Protein AF-A0A2P6FIC3-F1 (afdb_monomer)

Secondary structure (DSSP, 8-state):
-----------------------SSSTTGGGS---PEEPPSS--HHHHHHHHHHHHTT--EEEE-SSSEEEE--TT-HHHHHHHHHHTT--TTSPPP--

Radius of gyration: 28.24 Å; Cα contacts (8 Å, |Δi|>4): 68; chains: 1; bounding box: 31×89×43 Å

Nearest PDB structures (foldseek):
  6f8y-assembly4_D  TM=7.654E-01  e=8.171E-02  Pyrococcus abyssi GE5
  3oei-assembly2_E  TM=5.221E-01  e=2.282E+00  Mycobacterium tuberculosis
  3d55-assembly1_B  TM=5.021E-01  e=2.443E+00  Mycobacterium tuberculosis
  5t7z-assembly1_A  TM=3.507E-01  e=1.861E+00  Sorangium cellulosum
  3cto-assembly1_A  TM=3.692E-01  e=2.132E+00  Mycobacterium tuberculosis

pLDDT: mean 72.04, std 27.29, range [26.2, 96.38]

Mean predicted aligned error: 14.73 Å

Solvent-accessible surface area (backbone atoms only — not comparable to full-atom values): 6871 Å² total; per-residue (Å²): 134,90,84,81,87,86,90,80,88,80,92,78,86,82,79,86,84,88,84,91,84,87,86,89,88,68,75,69,73,74,71,74,68,82,67,56,51,75,50,70,82,81,83,46,74,70,55,50,53,55,50,50,54,33,42,77,66,57,34,54,32,32,36,78,54,98,88,51,73,44,80,49,55,46,82,88,35,66,70,26,48,54,48,52,32,59,77,65,74,44,63,86,88,56,85,79,91,84,133

Structure (mmCIF, N/CA/C/O backbone):
data_AF-A0A2P6FIC3-F1
#
_entry.id   AF-A0A2P6FIC3-F1
#
loop_
_atom_site.group_PDB
_atom_site.id
_atom_site.type_symbol
_atom_site.label_atom_id
_atom_site.label_alt_id
_atom_site.label_comp_id
_atom_site.label_asym_id
_atom_site.label_entity_id
_atom_site.label_seq_id
_atom_site.pdbx_PDB_ins_code
_atom_site.Cartn_x
_atom_site.Cartn_y
_atom_site.Cartn_z
_atom_site.occupancy
_atom_site.B_iso_or_equiv
_atom_site.auth_seq_id
_atom_site.auth_comp_id
_atom_site.auth_asym_id
_atom_site.auth_atom_id
_atom_site.pdbx_PDB_model_num
ATOM 1 N N . MET A 1 1 ? -6.267 79.478 30.041 1.00 36.78 1 MET A N 1
ATOM 2 C CA . MET A 1 1 ? -6.857 78.371 29.260 1.00 36.78 1 MET A CA 1
ATOM 3 C C . MET A 1 1 ? -6.610 78.654 27.791 1.00 36.78 1 MET A C 1
ATOM 5 O O . MET A 1 1 ? -6.828 79.782 27.378 1.00 36.78 1 MET A O 1
ATOM 9 N N . ASN A 1 2 ? -6.102 77.640 27.088 1.00 29.53 2 ASN A N 1
ATOM 10 C CA . ASN A 1 2 ? -5.801 77.542 25.657 1.00 29.53 2 ASN A CA 1
ATOM 11 C C . ASN A 1 2 ? -4.890 78.597 25.021 1.00 29.53 2 ASN A C 1
ATOM 13 O O . ASN A 1 2 ? -5.314 79.676 24.623 1.00 29.53 2 ASN A O 1
ATOM 17 N N . CYS A 1 3 ? -3.635 78.184 24.838 1.00 28.53 3 CYS A N 1
ATOM 18 C CA . CYS A 1 3 ? -2.641 78.863 24.030 1.00 28.53 3 CYS A CA 1
ATOM 19 C C . CYS A 1 3 ? -2.143 77.922 22.925 1.00 28.53 3 CYS A C 1
ATOM 21 O O . CYS A 1 3 ? -1.537 76.897 23.228 1.00 28.53 3 CYS A O 1
ATOM 23 N N . LYS A 1 4 ? -2.309 78.415 21.693 1.00 34.06 4 LYS A N 1
ATOM 24 C CA . LYS A 1 4 ? -1.372 78.368 20.560 1.00 34.06 4 LYS A CA 1
ATOM 25 C C . LYS A 1 4 ? -1.478 77.225 19.540 1.00 34.06 4 LYS A C 1
ATOM 27 O O . LYS A 1 4 ? -0.993 76.117 19.735 1.00 34.06 4 LYS A O 1
ATOM 32 N N . ASP A 1 5 ? -2.036 77.640 18.402 1.00 34.69 5 ASP A N 1
ATOM 33 C CA . ASP A 1 5 ? -1.713 77.291 17.011 1.00 34.69 5 ASP A CA 1
ATOM 34 C C . ASP A 1 5 ? -0.188 77.341 16.690 1.00 34.69 5 ASP A C 1
ATOM 36 O O . ASP A 1 5 ? 0.601 77.787 17.526 1.00 34.69 5 ASP A O 1
ATOM 40 N N . PRO A 1 6 ? 0.244 77.161 15.422 1.00 48.88 6 PRO A N 1
ATOM 41 C CA . PRO A 1 6 ? 0.107 75.992 14.548 1.00 48.88 6 PRO A CA 1
ATOM 42 C C . PRO A 1 6 ? 1.474 75.609 13.910 1.00 48.88 6 PRO A C 1
ATOM 44 O O . PRO A 1 6 ? 2.401 76.414 13.857 1.00 48.88 6 PRO A O 1
ATOM 47 N N . GLY A 1 7 ? 1.578 74.420 13.306 1.00 27.30 7 GLY A N 1
ATOM 48 C CA . GLY A 1 7 ? 2.518 74.186 12.196 1.00 27.30 7 GLY A CA 1
ATOM 49 C C . GLY A 1 7 ? 3.598 73.107 12.367 1.00 27.30 7 GLY A C 1
ATOM 50 O O . GLY A 1 7 ? 4.177 72.932 13.433 1.00 27.30 7 GLY A O 1
ATOM 51 N N . GLY A 1 8 ? 3.894 72.454 11.233 1.00 26.20 8 GLY A N 1
ATOM 52 C CA . GLY A 1 8 ? 5.105 71.667 10.949 1.00 26.20 8 GLY A CA 1
ATOM 53 C C . GLY A 1 8 ? 4.857 70.156 10.809 1.00 26.20 8 GLY A C 1
ATOM 54 O O . GLY A 1 8 ? 4.579 69.516 11.809 1.00 26.20 8 GLY A O 1
ATOM 55 N N . LEU A 1 9 ? 4.763 69.591 9.588 1.00 28.61 9 LEU A N 1
ATOM 56 C CA . LEU A 1 9 ? 5.859 68.934 8.819 1.00 28.61 9 LEU A CA 1
ATOM 57 C C . LEU A 1 9 ? 6.293 67.594 9.479 1.00 28.61 9 LEU A C 1
ATOM 59 O O . LEU A 1 9 ? 6.596 67.595 10.658 1.00 28.61 9 LEU A O 1
ATOM 63 N N . SER A 1 10 ? 6.364 66.401 8.878 1.00 31.53 10 SER A N 1
ATOM 64 C CA . SER A 1 10 ? 6.531 65.910 7.503 1.00 31.53 10 SER A CA 1
ATOM 65 C C . SER A 1 10 ? 6.152 64.420 7.418 1.00 31.53 10 SER A C 1
ATOM 67 O O . SER A 1 10 ? 6.159 63.704 8.415 1.00 31.53 10 SER A O 1
ATOM 69 N N . LEU A 1 11 ? 5.932 63.978 6.177 1.00 28.88 11 LEU A N 1
ATOM 70 C CA . LEU A 1 11 ? 5.962 62.616 5.637 1.00 28.88 11 LEU A CA 1
ATOM 71 C C . LEU A 1 11 ? 6.758 61.563 6.443 1.00 28.88 11 LEU A C 1
ATOM 73 O O . LEU A 1 11 ? 7.963 61.699 6.632 1.00 28.88 11 LEU A O 1
ATOM 77 N N . SER A 1 12 ? 6.132 60.414 6.702 1.00 31.02 12 SER A N 1
ATOM 78 C CA . SER A 1 12 ? 6.503 59.149 6.039 1.00 31.02 12 SER A CA 1
ATOM 79 C C . SER A 1 12 ? 5.432 58.072 6.279 1.00 31.02 12 SER A C 1
ATOM 81 O O . SER A 1 12 ? 5.169 57.638 7.390 1.00 31.02 12 SER A O 1
ATOM 83 N N . THR A 1 13 ? 4.747 57.744 5.184 1.00 30.11 13 THR A N 1
ATOM 84 C CA . THR A 1 13 ? 4.152 56.450 4.806 1.00 30.11 13 THR A CA 1
ATOM 85 C C . THR A 1 13 ? 3.845 55.415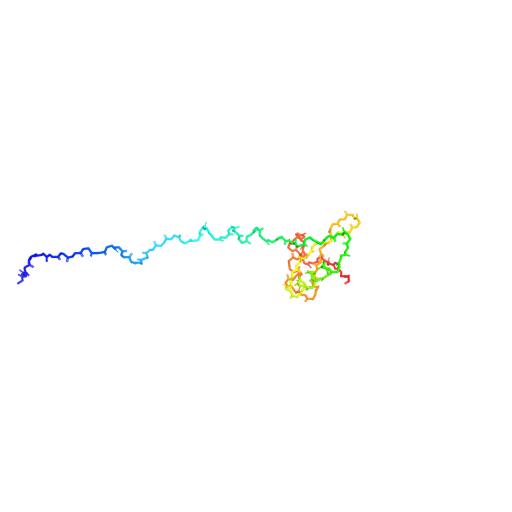 5.907 1.00 30.11 13 THR A C 1
ATOM 87 O O . THR A 1 13 ? 4.674 54.574 6.228 1.00 30.11 13 THR A O 1
ATOM 90 N N . ASN A 1 14 ? 2.582 55.445 6.350 1.00 31.06 14 ASN A N 1
ATOM 91 C CA . ASN A 1 14 ? 1.667 54.333 6.656 1.00 31.06 14 ASN A CA 1
ATOM 92 C C . ASN A 1 14 ? 2.201 53.112 7.433 1.00 31.06 14 ASN A C 1
ATOM 94 O O . ASN A 1 14 ? 2.509 52.075 6.856 1.00 31.06 14 ASN A O 1
ATOM 98 N N . ASN A 1 15 ? 2.171 53.265 8.757 1.00 32.97 15 ASN A N 1
ATOM 99 C CA . ASN A 1 15 ? 1.496 52.429 9.760 1.00 32.97 15 ASN A CA 1
ATOM 100 C C . ASN A 1 15 ? 1.436 50.909 9.551 1.00 32.97 15 ASN A C 1
ATOM 102 O O . ASN A 1 15 ? 0.642 50.373 8.775 1.00 32.97 15 ASN A O 1
ATOM 106 N N . GLU A 1 16 ? 2.191 50.248 10.420 1.00 31.73 16 GLU A N 1
ATOM 107 C CA . GLU A 1 16 ? 1.936 48.911 10.926 1.00 31.73 16 GLU A CA 1
ATOM 108 C C . GLU A 1 16 ? 0.597 48.820 11.694 1.00 31.73 16 GLU A C 1
ATOM 110 O O . GLU A 1 16 ? 0.103 49.786 12.272 1.00 31.73 16 GLU A O 1
ATOM 115 N N . GLU A 1 17 ? 0.102 47.582 11.729 1.00 30.53 17 GLU A N 1
ATOM 116 C CA . GLU A 1 17 ? -0.852 46.971 12.662 1.00 30.53 17 GLU A CA 1
ATOM 117 C C . GLU A 1 17 ? -2.381 47.149 12.508 1.00 30.53 17 GLU A C 1
ATOM 119 O O . GLU A 1 17 ? -3.005 48.120 12.923 1.00 30.53 17 GLU A O 1
ATOM 124 N N . LYS A 1 18 ? -2.952 45.992 12.119 1.00 27.92 18 LYS A N 1
ATOM 125 C CA . LYS A 1 18 ? -4.167 45.324 12.623 1.00 27.92 18 LYS A CA 1
ATOM 126 C C . LYS A 1 18 ? -5.531 45.828 12.127 1.00 27.92 18 LYS A C 1
ATOM 128 O O . LYS A 1 18 ? -6.042 46.848 12.560 1.00 27.92 18 LYS A O 1
ATOM 133 N N . VAL A 1 19 ? -6.220 44.976 11.357 1.00 34.62 19 VAL A N 1
ATOM 134 C CA . VAL A 1 19 ? -7.249 44.031 11.858 1.00 34.62 19 VAL A CA 1
ATOM 135 C C . VAL A 1 19 ? -8.003 43.389 10.667 1.00 34.62 19 VAL A C 1
ATOM 137 O O . VAL A 1 19 ? -8.505 44.079 9.790 1.00 34.62 19 VAL A O 1
ATOM 140 N N . GLN A 1 20 ? -8.133 42.057 10.733 1.00 33.34 20 GLN A N 1
ATOM 141 C CA . GLN A 1 20 ? -9.164 41.185 10.140 1.00 33.34 20 GLN A CA 1
ATOM 142 C C . GLN A 1 20 ? -9.124 40.796 8.651 1.00 33.34 20 GLN A C 1
ATOM 144 O O . GLN A 1 20 ? -9.519 41.546 7.767 1.00 33.34 20 GLN A O 1
ATOM 149 N N . GLY A 1 21 ? -8.824 39.515 8.411 1.00 31.86 21 GLY A N 1
ATOM 150 C CA . GLY A 1 21 ? -9.157 38.822 7.162 1.00 31.86 21 GLY A CA 1
ATOM 151 C C . GLY A 1 21 ? -8.330 37.565 6.912 1.00 31.86 21 GLY A C 1
ATOM 152 O O . GLY A 1 21 ? -7.869 37.355 5.796 1.00 31.86 21 GLY A O 1
ATOM 153 N N . ASP A 1 22 ? -8.059 36.778 7.953 1.00 38.50 22 ASP A N 1
ATOM 154 C CA . ASP A 1 22 ? -7.155 35.634 7.869 1.00 38.50 22 ASP A CA 1
ATOM 155 C C . ASP A 1 22 ? -7.803 34.418 7.174 1.00 38.50 22 ASP A C 1
ATOM 157 O O . ASP A 1 22 ? -8.987 34.122 7.357 1.00 38.50 22 ASP A O 1
ATOM 161 N N . SER A 1 23 ? -6.964 33.665 6.459 1.00 39.72 23 SER A N 1
ATOM 162 C CA . SER A 1 23 ? -7.126 32.249 6.093 1.00 39.72 23 SER A CA 1
ATOM 163 C C . SER A 1 23 ? -8.021 31.835 4.908 1.00 39.72 23 SER A C 1
ATOM 165 O O . SER A 1 23 ? -8.894 30.987 5.051 1.00 39.72 23 SER A O 1
ATOM 167 N N . MET A 1 24 ? -7.747 32.282 3.675 1.00 41.22 24 MET A N 1
ATOM 168 C CA . MET A 1 24 ? -8.359 31.627 2.493 1.00 41.22 24 MET A CA 1
ATOM 169 C C . MET A 1 24 ? -7.436 31.370 1.289 1.00 41.22 24 MET A C 1
ATOM 171 O O . MET A 1 24 ? -7.937 31.084 0.210 1.00 41.22 24 MET A O 1
ATOM 175 N N . ILE A 1 25 ? -6.099 31.397 1.417 1.00 46.31 25 ILE A N 1
ATOM 176 C CA . ILE A 1 25 ? -5.198 30.999 0.302 1.00 46.31 25 ILE A CA 1
ATOM 177 C C . ILE A 1 25 ? -3.923 30.278 0.792 1.00 46.31 25 ILE A C 1
ATOM 179 O O . ILE A 1 25 ? -2.821 30.553 0.337 1.00 46.31 25 ILE A O 1
ATOM 183 N N . SER A 1 26 ? -4.048 29.335 1.732 1.00 41.47 26 SER A N 1
ATOM 184 C CA . SER A 1 26 ? -2.926 28.437 2.098 1.00 41.47 26 SER A CA 1
ATOM 185 C C . SER A 1 26 ? -3.290 26.943 2.050 1.00 41.47 26 SER A C 1
ATOM 187 O O . SER A 1 26 ? -2.445 26.079 1.835 1.00 41.47 26 SER A O 1
ATOM 189 N N . ASN A 1 27 ? -4.582 26.606 2.111 1.00 43.22 27 ASN A N 1
ATOM 190 C CA . ASN A 1 27 ? -5.008 25.222 2.351 1.00 43.22 27 ASN A CA 1
ATOM 191 C C . ASN A 1 27 ? -5.251 24.381 1.085 1.00 43.22 27 ASN A C 1
ATOM 193 O O . ASN A 1 27 ? -5.557 23.197 1.200 1.00 43.22 27 ASN A O 1
ATOM 197 N N . LYS A 1 28 ? -5.137 24.951 -0.125 1.00 38.16 28 LYS A N 1
ATOM 198 C CA . LYS A 1 28 ? -5.420 24.201 -1.365 1.00 38.16 28 LYS A CA 1
ATOM 199 C C . LYS A 1 28 ? -4.187 23.497 -1.938 1.00 38.16 28 LYS A C 1
ATOM 201 O O . LYS A 1 28 ? -4.317 22.402 -2.473 1.00 38.16 28 LYS A O 1
ATOM 206 N N . THR A 1 29 ? -2.996 24.067 -1.762 1.00 33.22 29 THR A N 1
ATOM 207 C CA . THR A 1 29 ? -1.742 23.504 -2.296 1.00 33.22 29 THR A CA 1
ATOM 208 C C . THR A 1 29 ? -1.296 22.252 -1.532 1.00 33.22 29 THR A C 1
ATOM 210 O O . THR A 1 29 ? -0.734 21.336 -2.119 1.00 33.22 29 THR A O 1
ATOM 213 N N . VAL A 1 30 ? -1.640 22.140 -0.245 1.00 40.91 30 VAL A N 1
ATOM 214 C CA . VAL A 1 30 ? -1.244 21.004 0.613 1.00 40.91 30 VAL A CA 1
ATOM 215 C C . VAL A 1 30 ? -2.052 19.725 0.322 1.00 40.91 30 VAL A C 1
ATOM 217 O O . VAL A 1 30 ? -1.625 18.626 0.666 1.00 40.91 30 VAL A O 1
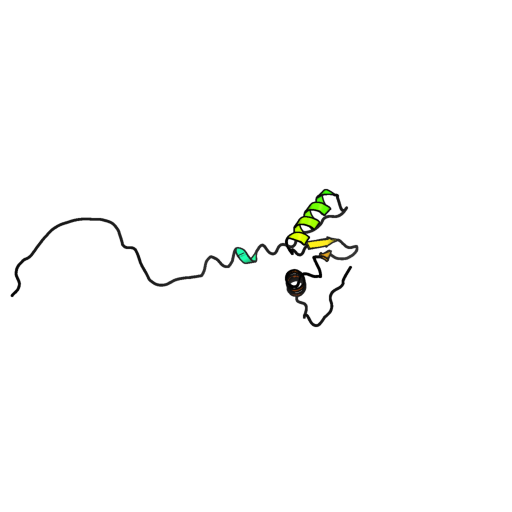ATOM 220 N N . LEU A 1 31 ? -3.202 19.831 -0.354 1.00 39.56 31 LEU A N 1
ATOM 221 C CA . LEU A 1 31 ? -4.107 18.697 -0.600 1.00 39.56 31 LEU A CA 1
ATOM 222 C C . LEU A 1 31 ? -3.905 18.007 -1.959 1.00 39.56 31 LEU A C 1
ATOM 224 O O . LEU A 1 31 ? -4.590 17.028 -2.244 1.00 39.56 31 LEU A O 1
A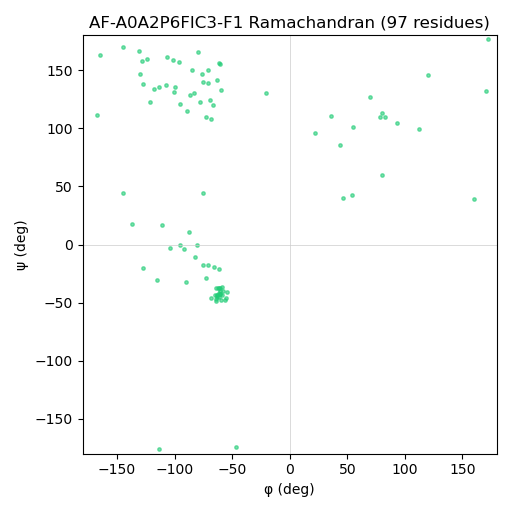TOM 228 N N . VAL A 1 32 ? -2.970 18.480 -2.790 1.00 43.69 32 VAL A N 1
ATOM 229 C CA . VAL A 1 32 ? -2.746 17.951 -4.153 1.00 43.69 32 VAL A CA 1
ATOM 230 C C . VAL A 1 32 ? -1.497 17.052 -4.247 1.00 43.69 32 VAL A C 1
ATOM 232 O O . VAL A 1 32 ? -1.259 16.413 -5.271 1.00 43.69 32 VAL A O 1
ATOM 235 N N . GLU A 1 33 ? -0.740 16.892 -3.156 1.00 42.62 33 GLU A N 1
ATOM 236 C CA . GLU A 1 33 ? 0.504 16.103 -3.136 1.00 42.62 33 GLU A CA 1
ATOM 237 C C . GLU A 1 33 ? 0.442 14.790 -2.333 1.00 42.62 33 GLU A C 1
ATOM 239 O O . GLU A 1 33 ? 1.472 14.171 -2.073 1.00 42.62 33 GLU A O 1
ATOM 244 N N . GLU A 1 34 ? -0.738 14.253 -1.997 1.00 52.84 34 GLU A N 1
ATOM 245 C CA . GLU A 1 34 ? -0.829 12.843 -1.565 1.00 52.84 34 GLU A CA 1
ATOM 246 C C . GLU A 1 34 ? -0.705 11.864 -2.757 1.00 52.84 34 GLU A C 1
ATOM 248 O O . GLU A 1 34 ? -1.428 10.878 -2.854 1.00 52.84 34 GLU A O 1
ATOM 253 N N . LYS A 1 35 ? 0.244 12.082 -3.674 1.00 52.38 35 LYS A N 1
ATOM 254 C CA . LYS A 1 35 ? 0.573 11.089 -4.705 1.00 52.38 35 LYS A CA 1
ATOM 255 C C . LYS A 1 35 ? 1.329 9.936 -4.046 1.00 52.38 35 LYS A C 1
ATOM 257 O O . LYS A 1 35 ? 2.469 10.097 -3.613 1.00 52.38 35 LYS A O 1
ATOM 262 N N . THR A 1 36 ? 0.701 8.767 -3.937 1.00 60.28 36 THR A N 1
ATOM 263 C CA . THR A 1 36 ? 1.425 7.526 -3.636 1.00 60.28 36 THR A CA 1
ATOM 264 C C . THR A 1 36 ? 2.457 7.296 -4.737 1.00 60.28 36 THR A C 1
ATOM 266 O O . THR A 1 36 ? 2.163 7.458 -5.921 1.00 60.28 36 THR A O 1
ATOM 269 N N . HIS A 1 37 ? 3.697 6.978 -4.363 1.00 73.56 37 HIS A N 1
ATOM 270 C CA . HIS A 1 37 ? 4.717 6.664 -5.362 1.00 73.56 37 HIS A CA 1
ATOM 271 C C . HIS A 1 37 ? 4.327 5.355 -6.055 1.00 73.56 37 HIS A C 1
ATOM 273 O O . HIS A 1 37 ? 4.141 4.334 -5.387 1.00 73.56 37 HIS A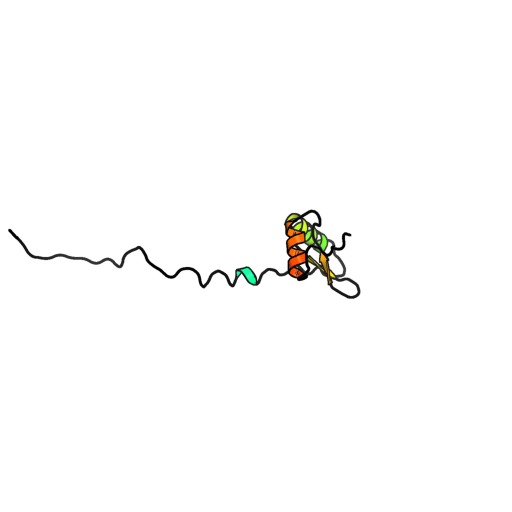 O 1
ATOM 279 N N . LEU A 1 38 ? 4.140 5.413 -7.376 1.00 77.81 38 LEU A N 1
ATOM 280 C CA . LEU A 1 38 ? 3.916 4.236 -8.206 1.00 77.81 38 LEU A CA 1
ATOM 281 C C . LEU A 1 38 ? 5.258 3.547 -8.433 1.00 77.81 38 LEU A C 1
ATOM 283 O O . LEU A 1 38 ? 6.203 4.149 -8.936 1.00 77.81 38 LEU A O 1
ATOM 287 N N . VAL A 1 39 ? 5.326 2.284 -8.044 1.00 86.44 39 VAL A N 1
ATOM 288 C CA . VAL A 1 39 ? 6.457 1.396 -8.277 1.00 86.44 39 VAL A CA 1
ATOM 289 C C . VAL A 1 39 ? 6.275 0.760 -9.656 1.00 86.44 39 VAL A C 1
ATOM 291 O O . VAL A 1 39 ? 5.202 0.243 -9.955 1.00 86.44 39 VAL A O 1
ATOM 294 N N . GLY A 1 40 ? 7.296 0.824 -10.510 1.00 83.88 40 GLY A N 1
ATOM 295 C CA . GLY A 1 40 ? 7.269 0.211 -11.842 1.00 83.88 40 GLY A CA 1
ATOM 296 C C . GLY A 1 40 ? 7.536 -1.300 -11.826 1.00 83.88 40 GLY A C 1
ATOM 297 O O . GLY A 1 40 ? 8.031 -1.842 -10.839 1.00 83.88 40 GLY A O 1
ATOM 298 N N . PHE A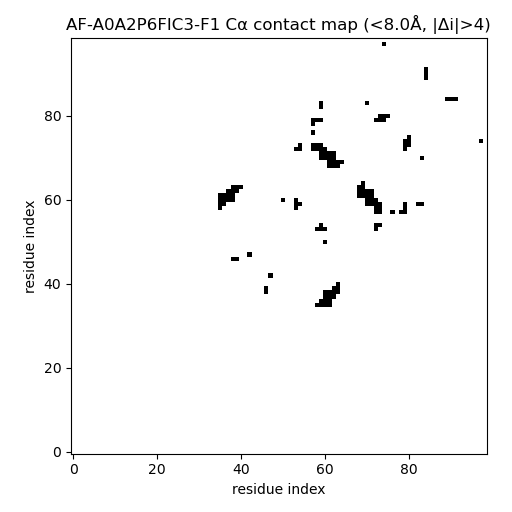 1 41 ? 7.236 -1.965 -12.946 1.00 84.56 41 PHE A N 1
ATOM 299 C CA . PHE A 1 41 ? 7.631 -3.346 -13.242 1.00 84.56 41 PHE A CA 1
ATOM 300 C C . PHE A 1 41 ? 8.327 -3.381 -14.619 1.00 84.56 41 PHE A C 1
ATOM 302 O O . PHE A 1 41 ? 7.835 -2.714 -15.531 1.00 84.56 41 PHE A O 1
ATOM 309 N N . PRO A 1 42 ? 9.434 -4.125 -14.809 1.00 87.12 42 PRO A N 1
ATOM 310 C CA . PRO A 1 42 ? 10.074 -5.040 -13.859 1.00 87.12 42 PRO A CA 1
ATOM 311 C C . PRO A 1 42 ? 10.761 -4.315 -12.695 1.00 87.12 42 PRO A C 1
ATOM 313 O O . PRO A 1 42 ? 11.225 -3.184 -12.835 1.00 87.12 42 PRO A O 1
ATOM 316 N N . PHE A 1 43 ? 10.819 -4.964 -11.530 1.00 86.50 43 PHE A N 1
ATOM 317 C CA . PHE A 1 43 ? 11.471 -4.385 -10.355 1.00 86.50 43 PHE A CA 1
ATOM 318 C C . PHE A 1 43 ? 12.989 -4.309 -10.564 1.00 86.50 43 PHE A C 1
ATOM 320 O O . PHE A 1 43 ? 13.637 -5.320 -10.833 1.00 86.50 43 PHE A O 1
ATOM 327 N N . SER A 1 44 ? 13.552 -3.107 -10.420 1.00 89.88 44 SER A N 1
ATOM 328 C CA . SER A 1 44 ? 14.992 -2.846 -10.505 1.00 89.88 44 SER A CA 1
ATOM 329 C C . SER A 1 44 ? 15.606 -2.566 -9.130 1.00 89.88 44 SER A C 1
ATOM 331 O O . SER A 1 44 ? 14.915 -2.184 -8.182 1.00 89.88 44 SER A O 1
ATOM 333 N N . THR A 1 45 ? 16.930 -2.685 -9.024 1.00 90.31 45 THR A N 1
ATOM 334 C CA . THR A 1 45 ? 17.676 -2.349 -7.798 1.00 90.31 45 THR A CA 1
ATOM 335 C C . THR A 1 45 ? 17.510 -0.880 -7.394 1.00 90.31 45 THR A C 1
ATOM 337 O O . THR A 1 45 ? 17.377 -0.571 -6.213 1.00 90.31 45 THR A O 1
ATOM 340 N N . GLU A 1 46 ? 17.452 0.034 -8.365 1.00 87.69 46 GLU A N 1
ATOM 341 C CA . GLU A 1 46 ? 17.185 1.457 -8.116 1.00 87.69 46 GLU A CA 1
ATOM 342 C C . GLU A 1 46 ? 15.818 1.659 -7.447 1.00 87.69 46 GLU A C 1
ATOM 344 O O . GLU A 1 46 ? 15.685 2.381 -6.455 1.00 87.69 46 GLU A O 1
ATOM 349 N N . THR A 1 47 ? 14.811 0.926 -7.925 1.00 89.56 47 THR A N 1
ATOM 350 C CA . THR A 1 47 ? 13.459 0.945 -7.363 1.00 89.56 47 THR A CA 1
ATOM 351 C C . THR A 1 47 ? 13.442 0.445 -5.915 1.00 89.56 47 THR A C 1
ATOM 353 O O . THR A 1 47 ? 12.736 1.005 -5.076 1.00 89.56 47 THR A O 1
ATOM 356 N N . ALA A 1 48 ? 14.257 -0.560 -5.579 1.00 90.94 48 ALA A N 1
ATOM 357 C CA . ALA A 1 48 ? 14.376 -1.055 -4.207 1.00 90.94 48 ALA A CA 1
ATOM 358 C C . ALA A 1 48 ? 14.896 0.024 -3.238 1.00 90.94 48 ALA A C 1
ATOM 360 O O . ALA A 1 48 ? 14.405 0.133 -2.110 1.00 90.94 48 ALA A O 1
ATOM 361 N N . SER A 1 49 ? 15.830 0.870 -3.685 1.00 91.19 49 SER A N 1
ATOM 362 C CA . SER A 1 49 ? 16.304 2.009 -2.889 1.00 91.19 49 SER A CA 1
ATOM 363 C C . SER A 1 49 ? 15.175 3.007 -2.620 1.00 91.19 49 SER A C 1
ATOM 365 O O . SER A 1 49 ? 14.970 3.413 -1.476 1.00 91.19 49 SER A O 1
ATOM 367 N N . LEU A 1 50 ? 14.381 3.345 -3.641 1.00 90.19 50 LEU A N 1
ATOM 368 C CA . LEU A 1 50 ? 13.226 4.240 -3.496 1.00 90.19 50 LEU A CA 1
ATOM 369 C C . LEU A 1 50 ? 12.185 3.687 -2.512 1.00 90.19 50 LEU A C 1
ATOM 371 O O . LEU A 1 50 ? 11.683 4.426 -1.661 1.00 90.19 50 LEU A O 1
ATOM 375 N N . ILE A 1 51 ? 11.890 2.385 -2.583 1.00 92.44 51 ILE A N 1
ATOM 376 C CA . ILE A 1 51 ? 10.968 1.713 -1.654 1.00 92.44 51 ILE A CA 1
ATOM 377 C C . ILE A 1 51 ? 11.520 1.756 -0.228 1.00 92.44 51 ILE A C 1
ATOM 379 O O . ILE A 1 51 ? 10.783 2.072 0.706 1.00 92.44 51 ILE A O 1
ATOM 383 N N . THR A 1 52 ? 12.816 1.503 -0.048 1.00 94.06 52 THR A N 1
ATOM 384 C CA . THR A 1 52 ? 13.471 1.561 1.266 1.00 94.06 52 THR A CA 1
ATOM 385 C C . THR A 1 52 ? 13.338 2.955 1.874 1.00 94.06 52 THR A C 1
ATOM 387 O O . THR A 1 52 ? 12.891 3.104 3.013 1.00 94.06 52 THR A O 1
ATOM 390 N N . THR A 1 53 ? 13.627 3.999 1.096 1.00 93.44 53 THR A N 1
ATOM 391 C CA . THR A 1 53 ? 13.430 5.387 1.524 1.00 93.44 53 THR A CA 1
ATOM 392 C C . THR A 1 53 ? 11.964 5.677 1.852 1.00 93.44 53 THR A C 1
ATOM 394 O O . THR A 1 53 ? 11.679 6.357 2.839 1.00 93.44 53 THR A O 1
ATOM 397 N N . ALA A 1 54 ? 11.011 5.157 1.076 1.00 91.88 54 ALA A N 1
ATOM 398 C CA . ALA A 1 54 ? 9.587 5.320 1.358 1.00 91.88 54 ALA A CA 1
ATOM 399 C C . ALA A 1 54 ? 9.181 4.658 2.688 1.00 91.88 54 ALA A C 1
ATOM 401 O O . ALA A 1 54 ? 8.468 5.277 3.481 1.00 91.88 54 ALA A O 1
ATOM 402 N N . LEU A 1 55 ? 9.673 3.447 2.964 1.00 93.62 55 LEU A N 1
ATOM 403 C CA . LEU A 1 55 ? 9.414 2.714 4.205 1.00 93.62 55 LEU A CA 1
ATOM 404 C C . LEU A 1 55 ? 9.986 3.437 5.429 1.00 93.62 55 LEU A C 1
ATOM 406 O O . LEU A 1 55 ? 9.265 3.627 6.411 1.00 93.62 55 LEU A O 1
ATOM 410 N N . LEU A 1 56 ? 11.239 3.900 5.349 1.00 94.88 56 LEU A N 1
ATOM 411 C CA . LEU A 1 56 ? 11.889 4.674 6.415 1.00 94.88 56 LEU A CA 1
ATOM 412 C C . LEU A 1 56 ? 11.121 5.963 6.732 1.00 94.88 56 LEU A C 1
ATOM 414 O O . LEU A 1 56 ? 10.977 6.342 7.891 1.00 94.88 56 LEU A O 1
ATOM 418 N N . ASN A 1 57 ? 10.553 6.598 5.707 1.00 94.38 57 ASN A N 1
ATOM 419 C CA . ASN A 1 57 ? 9.768 7.823 5.843 1.00 94.38 57 ASN A CA 1
ATOM 420 C C . ASN A 1 57 ? 8.275 7.586 6.136 1.00 94.38 57 ASN A C 1
ATOM 422 O O . ASN A 1 57 ? 7.484 8.529 6.054 1.00 94.38 57 ASN A O 1
ATOM 426 N N . GLN A 1 58 ? 7.869 6.352 6.461 1.00 95.38 58 GLN A N 1
ATOM 427 C CA . GLN A 1 58 ? 6.477 5.987 6.757 1.00 95.38 58 GLN A CA 1
ATOM 428 C C . GLN A 1 58 ? 5.496 6.397 5.641 1.00 95.38 58 GLN A C 1
ATOM 430 O O . GLN A 1 58 ? 4.413 6.930 5.902 1.00 95.38 58 GLN A O 1
ATOM 435 N N . ARG A 1 59 ? 5.887 6.185 4.380 1.00 93.81 59 ARG A N 1
ATOM 436 C CA . ARG A 1 59 ? 5.058 6.475 3.203 1.00 93.81 59 ARG A CA 1
ATOM 437 C C . ARG A 1 59 ? 4.321 5.226 2.718 1.00 93.81 59 ARG A C 1
ATOM 439 O O . ARG A 1 59 ? 4.741 4.098 2.964 1.00 93.81 59 ARG A O 1
ATOM 446 N N . VAL A 1 60 ? 3.222 5.462 2.001 1.00 95.00 60 VAL A N 1
ATOM 447 C CA . VAL A 1 60 ? 2.473 4.437 1.260 1.00 95.00 60 VAL A CA 1
ATOM 448 C C . VAL A 1 60 ? 2.873 4.517 -0.210 1.00 95.00 60 VAL A C 1
ATOM 450 O O . VAL A 1 60 ? 2.942 5.611 -0.775 1.00 95.00 60 VAL A O 1
ATOM 453 N N . PHE A 1 61 ? 3.106 3.369 -0.831 1.00 93.81 61 PHE A N 1
ATOM 454 C CA . PHE A 1 61 ? 3.400 3.236 -2.257 1.00 93.81 61 PHE A CA 1
ATOM 455 C C . PHE A 1 61 ? 2.404 2.281 -2.917 1.00 93.81 61 PHE A C 1
ATOM 457 O O . PHE A 1 61 ? 1.747 1.491 -2.239 1.00 93.81 61 PHE A O 1
ATOM 464 N N . ALA A 1 62 ? 2.268 2.373 -4.236 1.00 93.56 62 ALA A N 1
ATOM 465 C CA . ALA A 1 62 ? 1.443 1.468 -5.027 1.00 93.56 62 ALA A CA 1
ATOM 466 C C . ALA A 1 62 ? 2.332 0.629 -5.947 1.00 93.56 62 ALA A C 1
ATOM 468 O O . ALA A 1 62 ? 3.240 1.171 -6.565 1.00 93.56 62 ALA A O 1
ATOM 469 N N . PHE A 1 63 ? 2.083 -0.674 -6.045 1.00 91.56 63 PHE A N 1
ATOM 470 C CA . PHE A 1 63 ? 2.868 -1.593 -6.870 1.00 91.56 63 PHE A CA 1
ATOM 471 C C . PHE A 1 63 ? 1.955 -2.448 -7.758 1.00 91.56 63 PHE A C 1
ATOM 473 O O . PHE A 1 63 ? 0.831 -2.755 -7.349 1.00 91.56 63 PHE A O 1
ATOM 480 N N 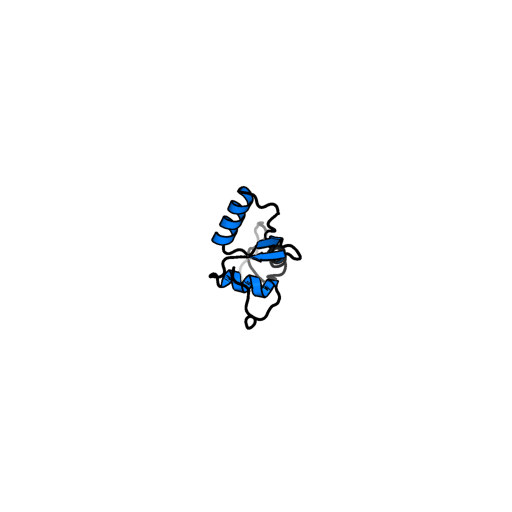. PRO A 1 64 ? 2.389 -2.809 -8.975 1.00 91.81 64 PRO A N 1
ATOM 481 C CA . PRO A 1 64 ? 1.582 -3.604 -9.886 1.00 91.81 64 PRO A CA 1
ATOM 482 C C . PRO A 1 64 ? 1.457 -5.045 -9.380 1.00 91.81 64 PRO A C 1
ATOM 484 O O . PRO A 1 64 ? 2.428 -5.640 -8.913 1.00 91.81 64 PRO A O 1
ATOM 487 N N . THR A 1 65 ? 0.256 -5.607 -9.495 1.00 91.69 65 THR A N 1
ATOM 488 C CA . THR A 1 65 ? 0.005 -7.058 -9.465 1.00 91.69 65 THR A CA 1
ATOM 489 C C . THR A 1 65 ? -0.496 -7.497 -10.845 1.00 91.69 65 THR A C 1
ATOM 491 O O . THR A 1 65 ? -0.553 -6.675 -11.758 1.00 91.69 65 THR A O 1
ATOM 494 N N . GLU A 1 66 ? -0.868 -8.768 -11.018 1.00 93.69 66 GLU A N 1
ATOM 495 C CA . GLU A 1 66 ? -1.393 -9.266 -12.300 1.00 93.69 66 GLU A CA 1
ATOM 496 C C . GLU A 1 66 ? -2.650 -8.507 -12.761 1.00 93.69 66 GLU A C 1
ATOM 498 O O . GLU A 1 66 ? -2.786 -8.194 -13.940 1.00 93.69 66 GLU A O 1
ATOM 503 N N . THR A 1 67 ? -3.559 -8.181 -11.835 1.00 92.50 67 THR A N 1
ATOM 504 C CA . THR A 1 67 ? -4.888 -7.640 -12.178 1.00 92.50 67 THR A CA 1
ATOM 505 C C . THR A 1 67 ? -5.128 -6.214 -11.695 1.00 92.50 67 THR A C 1
ATOM 507 O O . THR A 1 67 ? -5.853 -5.463 -12.343 1.00 92.50 67 THR A O 1
ATOM 510 N N . PHE A 1 68 ? -4.522 -5.802 -10.580 1.00 91.62 68 PHE A N 1
ATOM 511 C CA . PHE A 1 68 ? -4.718 -4.468 -10.001 1.00 91.62 68 PHE A CA 1
ATOM 512 C C . PHE A 1 68 ? -3.440 -3.929 -9.356 1.00 91.62 68 PHE A C 1
ATOM 514 O O . PHE A 1 68 ? -2.472 -4.654 -9.149 1.00 91.62 68 PHE A O 1
ATOM 521 N N . TYR A 1 69 ? -3.430 -2.656 -8.974 1.00 90.88 69 TYR A N 1
ATOM 522 C CA . TYR A 1 69 ? -2.355 -2.127 -8.137 1.00 90.88 69 TYR A CA 1
ATOM 523 C C . TYR A 1 69 ? -2.627 -2.425 -6.660 1.00 90.88 69 TYR A C 1
ATOM 525 O O . TYR A 1 69 ? -3.713 -2.158 -6.140 1.00 90.88 69 TYR A O 1
ATOM 533 N N . GLY A 1 70 ? -1.621 -2.965 -5.978 1.00 92.69 70 GLY A N 1
ATOM 534 C CA . GLY A 1 70 ? -1.596 -3.112 -4.529 1.00 92.69 70 GLY A CA 1
ATOM 535 C C . GLY A 1 70 ? -1.091 -1.838 -3.858 1.00 92.69 70 GLY A C 1
ATOM 536 O O . GLY A 1 70 ? -0.280 -1.116 -4.430 1.00 92.69 70 GLY A O 1
ATOM 537 N N . LEU A 1 71 ? -1.548 -1.568 -2.634 1.00 94.88 71 LEU A N 1
ATOM 538 C CA . LEU A 1 71 ? -0.967 -0.542 -1.762 1.00 94.88 71 LEU A CA 1
ATOM 539 C C . LEU A 1 71 ? -0.064 -1.218 -0.732 1.00 94.88 71 LEU A C 1
ATOM 541 O O . LEU A 1 71 ? -0.491 -2.170 -0.081 1.00 94.88 71 LEU A O 1
ATOM 545 N N . GLY A 1 72 ? 1.152 -0.705 -0.576 1.00 93.56 72 GLY A N 1
ATOM 546 C CA . GLY A 1 72 ? 2.171 -1.215 0.336 1.00 93.56 72 GLY A CA 1
ATOM 547 C C . GLY A 1 72 ? 2.749 -0.127 1.239 1.00 93.56 72 GLY A C 1
ATOM 548 O O . GLY A 1 72 ? 2.683 1.068 0.942 1.00 93.56 72 GLY A O 1
ATOM 549 N N . GLY A 1 73 ? 3.306 -0.556 2.367 1.00 95.25 73 GLY A N 1
ATOM 550 C CA . GLY A 1 73 ? 3.949 0.298 3.360 1.00 95.25 73 GLY A CA 1
ATOM 551 C C . GLY A 1 73 ? 4.306 -0.496 4.618 1.00 95.25 73 GLY A C 1
ATOM 552 O O . GLY A 1 73 ? 3.988 -1.679 4.722 1.00 95.25 73 GLY A O 1
ATOM 553 N N . ASN A 1 74 ? 4.955 0.150 5.589 1.00 95.69 74 ASN A N 1
ATOM 554 C CA . ASN A 1 74 ? 5.286 -0.492 6.862 1.00 95.69 74 ASN A CA 1
ATOM 555 C C . ASN A 1 74 ? 4.013 -0.773 7.686 1.00 95.69 74 ASN A C 1
ATOM 557 O O . ASN A 1 74 ? 3.42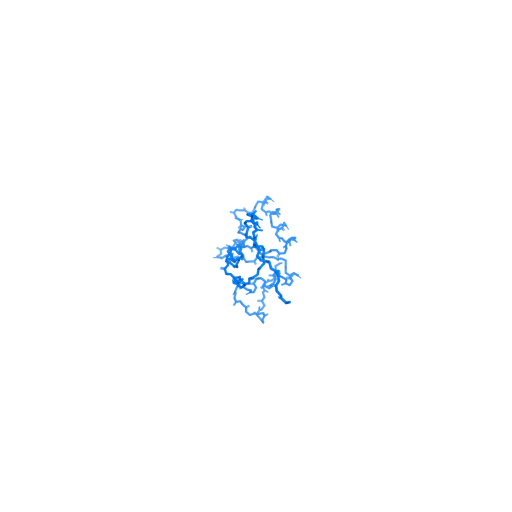3 0.151 8.247 1.00 95.69 74 ASN A O 1
ATOM 561 N N . ALA A 1 75 ? 3.627 -2.046 7.798 1.00 94.50 75 ALA A N 1
ATOM 562 C CA . ALA A 1 75 ? 2.428 -2.478 8.516 1.00 94.50 75 ALA A CA 1
ATOM 563 C C . ALA A 1 75 ? 2.477 -2.238 10.036 1.00 94.50 75 ALA A C 1
ATOM 565 O O . ALA A 1 75 ? 1.431 -2.186 10.677 1.00 94.50 75 ALA A O 1
ATOM 566 N N . LEU A 1 76 ? 3.669 -2.056 10.615 1.00 95.06 76 LEU A N 1
ATOM 567 C CA . LEU A 1 76 ? 3.840 -1.746 12.038 1.00 95.06 76 LEU A CA 1
ATOM 568 C C . LEU A 1 76 ? 3.652 -0.252 12.343 1.00 95.06 76 LEU A C 1
ATOM 570 O O . LEU A 1 76 ? 3.575 0.146 13.502 1.00 95.06 76 LEU A O 1
ATOM 574 N N . SER A 1 77 ? 3.579 0.596 11.315 1.00 96.38 77 SER A N 1
ATOM 575 C CA . SER A 1 77 ? 3.350 2.026 11.487 1.00 96.38 77 SER A CA 1
ATOM 576 C C . SER A 1 77 ? 1.855 2.336 11.485 1.00 96.38 77 SER A C 1
ATOM 578 O O . SER A 1 77 ? 1.191 2.244 10.451 1.00 96.38 77 SER A O 1
ATOM 580 N N . ALA A 1 78 ? 1.337 2.807 12.623 1.00 95.88 78 ALA A N 1
ATOM 581 C CA . ALA A 1 78 ? -0.039 3.297 12.721 1.00 95.88 78 ALA A CA 1
ATOM 582 C C . ALA A 1 78 ? -0.329 4.391 11.676 1.00 95.88 78 ALA A C 1
ATOM 584 O O . ALA A 1 78 ? -1.349 4.339 10.999 1.00 95.88 78 ALA A O 1
ATOM 585 N N . LYS A 1 79 ? 0.618 5.310 11.439 1.00 95.31 79 LYS A N 1
ATOM 586 C CA . LYS A 1 79 ? 0.496 6.371 10.424 1.00 95.31 79 LYS A CA 1
ATOM 587 C C . LYS A 1 79 ? 0.282 5.812 9.013 1.00 95.31 79 LYS A C 1
ATOM 589 O O . LYS A 1 79 ? -0.552 6.319 8.263 1.00 95.31 79 LYS A O 1
ATOM 594 N N . VAL A 1 80 ? 1.027 4.768 8.647 1.00 95.50 80 VAL A N 1
ATOM 595 C CA . VAL A 1 80 ? 0.891 4.108 7.340 1.00 95.50 80 VAL A CA 1
ATOM 596 C C . VAL A 1 80 ? -0.450 3.390 7.246 1.00 95.50 80 VAL A C 1
ATOM 598 O O . VAL A 1 80 ? -1.152 3.563 6.251 1.00 95.50 80 VAL A O 1
ATOM 601 N N . LEU A 1 81 ? -0.842 2.637 8.280 1.00 95.44 81 LEU A N 1
ATOM 602 C CA . LEU A 1 81 ? -2.149 1.977 8.322 1.00 95.44 81 LEU A CA 1
ATOM 603 C C . LEU A 1 81 ? -3.272 3.001 8.141 1.00 95.44 81 LEU A C 1
ATOM 605 O O . LEU A 1 81 ? -4.152 2.812 7.304 1.00 95.44 81 LEU A O 1
ATOM 609 N N . ASP A 1 82 ? -3.208 4.112 8.872 1.00 94.81 82 ASP A N 1
ATOM 610 C CA . ASP A 1 82 ? -4.177 5.202 8.809 1.00 94.81 82 ASP A CA 1
ATOM 611 C C . ASP A 1 82 ? -4.347 5.751 7.406 1.00 94.81 82 ASP A C 1
ATOM 613 O O . ASP A 1 82 ? -5.470 5.879 6.907 1.00 94.81 82 ASP A O 1
ATOM 617 N N . ARG A 1 83 ? -3.223 5.973 6.735 1.00 94.38 83 ARG A N 1
ATOM 618 C CA . ARG A 1 83 ? -3.210 6.410 5.351 1.00 94.38 83 ARG A CA 1
ATOM 619 C C . ARG A 1 83 ? -3.789 5.358 4.404 1.00 94.38 83 ARG A C 1
ATOM 621 O O . ARG A 1 83 ? -4.594 5.716 3.552 1.00 94.38 83 ARG A O 1
ATOM 628 N N . VAL A 1 84 ? -3.454 4.075 4.555 1.00 94.94 84 VAL A N 1
ATOM 629 C CA . VAL A 1 84 ? -4.009 2.999 3.710 1.00 94.94 84 VAL A CA 1
ATOM 630 C C . VAL A 1 84 ? -5.529 2.906 3.854 1.00 94.94 84 VAL A C 1
ATOM 632 O O . VAL A 1 84 ? -6.233 2.823 2.849 1.00 94.94 84 VAL A O 1
ATOM 635 N N . TYR A 1 85 ? -6.060 2.950 5.077 1.00 96.00 85 TYR A N 1
ATOM 636 C CA . TYR A 1 85 ? -7.509 2.923 5.293 1.00 96.00 85 TYR A CA 1
ATOM 637 C C . TYR A 1 85 ? -8.209 4.156 4.717 1.00 96.00 85 TYR A C 1
ATOM 639 O O . TYR A 1 85 ? -9.291 4.011 4.150 1.00 96.00 85 TYR A O 1
ATOM 647 N N . ARG A 1 86 ? -7.584 5.337 4.812 1.00 95.25 86 ARG A N 1
ATOM 648 C CA . ARG A 1 86 ? -8.091 6.571 4.201 1.00 95.25 86 ARG A CA 1
ATOM 649 C C . ARG A 1 86 ? -8.114 6.482 2.676 1.00 95.25 86 ARG A C 1
ATOM 651 O O . ARG A 1 86 ? -9.152 6.752 2.091 1.00 95.25 86 ARG A O 1
ATOM 658 N N . ILE A 1 87 ? -7.015 6.050 2.049 1.00 94.19 87 ILE A N 1
ATOM 659 C CA . ILE A 1 87 ? -6.917 5.900 0.586 1.00 94.19 87 ILE A CA 1
ATOM 660 C C . ILE A 1 87 ? -7.942 4.886 0.070 1.00 94.19 87 ILE A C 1
ATOM 662 O O . ILE A 1 87 ? -8.562 5.102 -0.963 1.00 94.19 87 ILE A O 1
ATOM 666 N N . LYS A 1 88 ? -8.129 3.768 0.781 1.00 91.88 88 LYS A N 1
ATOM 667 C CA . LYS A 1 88 ? -9.097 2.731 0.393 1.00 91.88 88 LYS A CA 1
ATOM 668 C C . LYS A 1 88 ? -10.537 3.056 0.793 1.00 91.88 88 LYS A C 1
ATOM 670 O O . LYS A 1 88 ? -11.394 2.195 0.600 1.00 91.88 88 LYS A O 1
ATOM 675 N N . GLU A 1 89 ? -10.772 4.202 1.436 1.00 95.25 89 GLU A N 1
ATOM 676 C CA . GLU A 1 89 ? -12.061 4.594 2.021 1.00 95.25 89 GLU A CA 1
ATOM 677 C C . GLU A 1 89 ? -12.701 3.452 2.836 1.00 95.25 89 GLU A C 1
ATOM 679 O O . GLU A 1 89 ? -13.898 3.164 2.784 1.00 95.25 89 GLU A O 1
ATOM 684 N N . ARG A 1 90 ? -11.860 2.727 3.583 1.00 91.56 90 ARG A N 1
ATOM 685 C CA . ARG A 1 90 ? -12.225 1.477 4.255 1.00 91.56 90 ARG A CA 1
ATOM 686 C C . ARG A 1 90 ? -12.325 1.696 5.759 1.00 91.56 90 ARG A C 1
ATOM 688 O O . ARG A 1 90 ? -11.459 2.301 6.382 1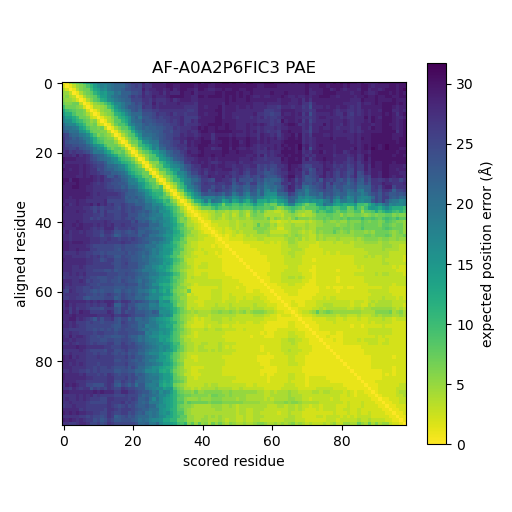.00 91.56 90 ARG A O 1
ATOM 695 N N . SER A 1 91 ? -13.357 1.122 6.376 1.00 94.69 91 SER A N 1
ATOM 696 C CA . SER A 1 91 ? -13.478 1.089 7.839 1.00 94.69 91 SER A CA 1
ATOM 697 C C . SER A 1 91 ? -12.344 0.287 8.489 1.00 94.69 91 SER A C 1
ATOM 699 O O . SER A 1 91 ? -12.012 -0.803 8.023 1.00 94.69 91 SER A O 1
ATOM 701 N N . ARG A 1 92 ? -11.846 0.767 9.637 1.00 93.50 92 ARG A N 1
ATOM 702 C CA . ARG A 1 92 ? -10.816 0.097 10.460 1.00 93.50 92 ARG A CA 1
ATOM 703 C C . ARG A 1 92 ? -11.208 -1.269 10.995 1.00 93.50 92 ARG A C 1
ATOM 705 O O . ARG A 1 92 ? -10.341 -2.061 11.330 1.00 93.50 92 ARG A O 1
ATOM 712 N N . LYS A 1 93 ? -12.509 -1.549 11.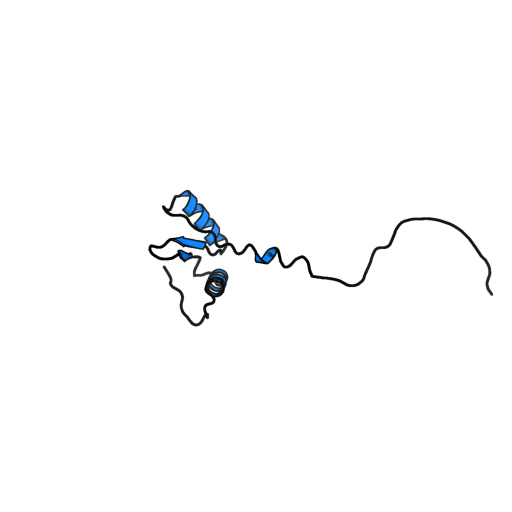068 1.00 95.00 93 LYS A N 1
ATOM 713 C CA . LYS A 1 93 ? -13.017 -2.849 11.520 1.00 95.00 93 LYS A CA 1
ATOM 714 C C . LYS A 1 93 ? -12.753 -3.963 10.505 1.00 95.00 93 LYS A C 1
ATOM 716 O O . LYS A 1 93 ? -12.863 -5.132 10.849 1.00 95.00 93 LYS A O 1
ATOM 721 N N . LYS A 1 94 ? -12.453 -3.617 9.247 1.00 95.25 94 LYS A N 1
ATOM 722 C CA . LYS A 1 94 ? -12.193 -4.591 8.188 1.00 95.25 94 LYS A CA 1
ATOM 723 C C . LYS A 1 94 ? -10.685 -4.817 8.057 1.00 95.25 94 LYS A C 1
ATOM 725 O O . LYS A 1 94 ? -10.005 -3.865 7.684 1.00 95.25 94 LYS A O 1
ATOM 730 N N . PRO A 1 95 ? -10.171 -6.045 8.233 1.00 94.00 95 PRO A N 1
ATOM 731 C CA . PRO A 1 95 ? -8.734 -6.297 8.208 1.00 94.00 95 PRO A CA 1
ATOM 732 C C . PRO A 1 95 ? -8.098 -5.928 6.860 1.00 94.00 95 PRO A C 1
ATOM 734 O O . PRO A 1 95 ? -8.771 -5.891 5.814 1.00 94.00 95 PRO A O 1
ATOM 737 N N . LEU A 1 96 ? -6.795 -5.648 6.918 1.00 93.38 96 LEU A N 1
ATOM 738 C CA . LEU A 1 96 ? -5.903 -5.481 5.773 1.00 93.38 96 LEU A CA 1
ATOM 739 C C . LEU A 1 96 ? -5.069 -6.751 5.579 1.00 93.38 96 LEU A C 1
ATOM 741 O O . LEU A 1 96 ? -4.908 -7.543 6.503 1.00 93.38 96 LEU A O 1
ATOM 745 N N . LEU A 1 97 ? -4.553 -6.924 4.366 1.00 92.38 97 LEU A N 1
ATOM 746 C CA . LEU A 1 97 ? -3.612 -7.991 4.046 1.00 92.38 97 LEU A CA 1
ATOM 747 C C . LEU A 1 97 ? -2.231 -7.638 4.615 1.00 92.38 97 LEU A C 1
ATOM 749 O O . LEU A 1 97 ? -1.819 -6.480 4.534 1.00 92.38 97 LEU A O 1
ATOM 753 N N . LEU A 1 98 ? -1.540 -8.636 5.162 1.00 92.75 98 LEU A N 1
ATOM 754 C CA . LEU A 1 98 ? -0.146 -8.565 5.595 1.00 92.75 98 LEU A CA 1
ATOM 755 C C . LEU A 1 98 ? 0.652 -9.566 4.753 1.00 92.75 98 LEU A C 1
ATOM 757 O O . LEU A 1 98 ? 0.178 -10.685 4.551 1.00 92.75 98 LEU A O 1
ATOM 761 N N . LEU A 1 99 ? 1.803 -9.135 4.238 1.00 89.12 99 LEU A N 1
ATOM 762 C CA . LEU A 1 99 ? 2.691 -9.893 3.353 1.00 89.12 99 LEU A CA 1
ATOM 763 C C . LEU A 1 99 ? 4.086 -9.981 3.969 1.00 89.12 99 LEU A C 1
ATOM 765 O O . LEU A 1 99 ? 4.461 -9.006 4.663 1.00 89.12 99 LEU A O 1
#

Foldseek 3Di:
DDDDDDDDDDDDDDDDDDDDDDDDPDPPVVPPPLDAAEQDPPHDPVSVVVLVVCQVVQHWHWYDDPPDIDIDYDPVDPSNVVVVCVVVVHDPVDDDDDD

Sequence (99 aa):
MNCKDPGGLSLSTNNEEKVQGDSMISNKTVLVEEKTHLVGFPFSTETASLITTALLNQRVFAFPTETFYGLGGNALSAKVLDRVYRIKERSRKKPLLLL